Protein AF-I2GJU0-F1 (afdb_monomer)

Sequence (138 aa):
MKMLFLVLLVGSSGYQVAAQTKSTPAQTLQFCTSVGPVELTIKGDSVTGRYLLTVTPDRKRGIIKGTLHQGLLTGTWDDPDGVGRIVFGFDSDRTRFIAIYNQARNSSEWYNEWKGVLKANVFTLPEAQRRTFSCEWK

Solvent-accessible surface area (backbone atoms only — not comparable to full-atom values): 7822 Å² total; per-residue (Å²): 142,79,90,82,82,89,79,84,83,79,80,77,81,76,78,79,80,75,78,79,77,80,73,66,73,71,47,77,48,51,25,18,12,61,47,24,22,36,39,39,38,35,43,76,43,43,32,45,30,40,37,36,42,62,56,88,94,47,74,44,62,30,40,34,44,36,38,49,53,99,52,36,35,46,35,35,38,41,39,92,93,45,46,24,45,33,35,36,44,39,47,99,85,59,51,35,35,44,28,39,35,32,41,64,93,44,72,87,51,72,48,68,78,47,39,35,33,24,55,92,51,43,80,79,45,59,68,79,61,41,73,52,44,32,68,63,97,119

Organism: NCBI:txid1185876

Radius of gyration: 25.56 Å; Cα contacts (8 Å, |Δi|>4): 273; chains: 1; bounding box: 97×34×58 Å

Foldseek 3Di:
DDDDDDDDPPPPPPPPPPPPPPFFDKDWFWWWKLQAIKIWIDGPQWIKIWTWGVDPPDIKIKIWTAGDDPQKTWTKIQIPVGIWIKIWRADPVNQKIWMKIDHPVCHVDIDTRTIIGTPVCLVVDDPVVSVSTHRDPD

Nearest PDB structures (foldseek):
  2czu-assembly1_A  TM=4.602E-01  e=1.629E+00  Mus musculus
  2ejx-assembly1_A  TM=5.298E-01  e=3.049E+00  Sulfurisphaera tokodaii str. 7
  1epb-assembly1_A  TM=5.093E-01  e=4.395E+00  Rattus norvegicus
  7tcv-assembly1_XXX-2  TM=4.410E-01  e=4.879E+00  Mus musculus

pLDDT: mean 86.03, std 18.1, range [35.59, 98.62]

Mean predicted aligned error: 9.51 Å

Structure (mmCIF, N/CA/C/O backbone):
data_AF-I2GJU0-F1
#
_entry.id   AF-I2GJU0-F1
#
loop_
_atom_site.group_PDB
_atom_site.id
_atom_site.type_symbol
_atom_site.label_atom_id
_atom_site.label_alt_id
_atom_site.label_comp_id
_atom_site.label_asym_id
_atom_site.label_entity_id
_atom_site.label_seq_id
_atom_site.pdbx_PDB_ins_code
_atom_site.Cartn_x
_atom_site.Cartn_y
_atom_site.Cartn_z
_atom_site.occupancy
_atom_site.B_iso_or_equiv
_atom_site.auth_seq_id
_atom_site.auth_comp_id
_atom_site.auth_asym_id
_atom_site.auth_atom_id
_atom_site.pdbx_PDB_model_num
ATOM 1 N N . MET A 1 1 ? -78.183 17.890 -37.417 1.00 44.22 1 MET A N 1
ATOM 2 C CA . MET A 1 1 ? -77.182 16.806 -37.534 1.00 44.22 1 MET A CA 1
ATOM 3 C C . MET A 1 1 ? -75.802 17.411 -37.735 1.00 44.22 1 MET A C 1
ATOM 5 O O . MET A 1 1 ? -75.540 17.978 -38.785 1.00 44.22 1 MET A O 1
ATOM 9 N N . LYS A 1 2 ? -74.958 17.337 -36.703 1.00 35.59 2 LYS A N 1
ATOM 10 C CA . LYS A 1 2 ? -73.503 17.531 -36.749 1.00 35.59 2 LYS A CA 1
ATOM 11 C C . LYS A 1 2 ? -72.958 16.844 -35.495 1.00 35.59 2 LYS A C 1
ATOM 13 O O . LYS A 1 2 ? -73.207 17.311 -34.390 1.00 35.59 2 LYS A O 1
ATOM 18 N N . MET A 1 3 ? -72.340 15.678 -35.680 1.00 40.91 3 MET A N 1
ATOM 19 C CA . MET A 1 3 ? -71.510 15.033 -34.661 1.00 40.91 3 MET A CA 1
ATOM 20 C C . MET A 1 3 ? -70.331 15.953 -34.356 1.00 40.91 3 MET A C 1
ATOM 22 O O . MET A 1 3 ? -69.745 16.483 -35.298 1.00 40.91 3 MET A O 1
ATOM 26 N N . LEU A 1 4 ? -69.941 16.087 -33.088 1.00 38.84 4 LEU A N 1
ATOM 27 C CA . LEU A 1 4 ? -68.572 16.461 -32.753 1.00 38.84 4 LEU A CA 1
ATOM 28 C C . LEU A 1 4 ? -68.123 15.776 -31.455 1.00 38.84 4 LEU A C 1
ATOM 30 O O . LEU A 1 4 ? -68.911 15.542 -30.545 1.00 38.84 4 LEU A O 1
ATOM 34 N N . PHE A 1 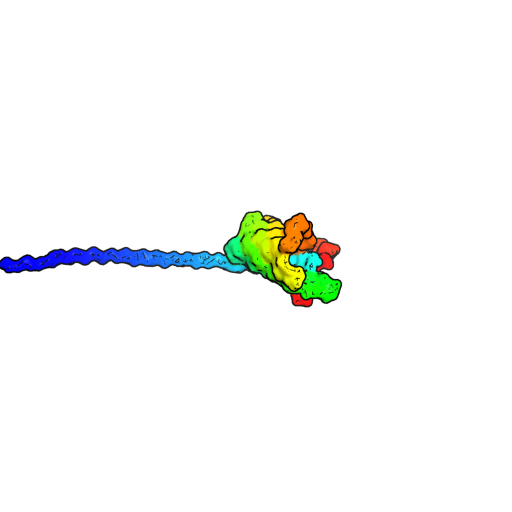5 ? -66.854 15.394 -31.481 1.00 37.94 5 PHE A N 1
ATOM 35 C CA . PHE A 1 5 ? -66.189 14.336 -30.734 1.00 37.94 5 PHE A CA 1
ATOM 36 C C . PHE A 1 5 ? -66.074 14.557 -29.219 1.00 37.94 5 PHE A C 1
ATOM 38 O O . PHE A 1 5 ? -65.726 15.638 -28.752 1.00 37.94 5 PHE A O 1
ATOM 45 N N . LEU A 1 6 ? -66.250 13.462 -28.476 1.00 40.94 6 LEU A N 1
ATOM 46 C CA . LEU A 1 6 ? -65.800 13.292 -27.098 1.00 40.94 6 LEU A CA 1
ATOM 47 C C . LEU A 1 6 ? -64.272 13.094 -27.103 1.00 40.94 6 LEU A C 1
ATOM 49 O O . LEU A 1 6 ? -63.784 12.124 -27.682 1.00 40.94 6 LEU A O 1
ATOM 53 N N . VAL A 1 7 ? -63.519 13.988 -26.460 1.00 44.47 7 VAL A N 1
ATOM 54 C CA . VAL A 1 7 ? -62.078 13.810 -26.211 1.00 44.47 7 VAL A CA 1
ATOM 55 C C . VAL A 1 7 ? -61.875 13.628 -24.709 1.00 44.47 7 VAL A C 1
ATOM 57 O O . VAL A 1 7 ? -62.015 14.566 -23.929 1.00 44.47 7 VAL A O 1
ATOM 60 N N . LEU A 1 8 ? -61.564 12.395 -24.309 1.00 40.84 8 LEU A N 1
ATOM 61 C CA . LEU A 1 8 ? -61.102 12.043 -22.968 1.00 40.84 8 LEU A CA 1
ATOM 62 C C . LEU A 1 8 ? -59.610 12.385 -22.859 1.00 40.84 8 LEU A C 1
ATOM 64 O O . LEU A 1 8 ? -58.762 11.678 -23.397 1.00 40.84 8 LEU A O 1
ATOM 68 N N . LEU A 1 9 ? -59.286 13.469 -22.154 1.00 41.41 9 LEU A N 1
ATOM 69 C CA . LEU A 1 9 ? -57.923 13.771 -21.714 1.00 41.41 9 LEU A CA 1
ATOM 70 C C . LEU A 1 9 ? -57.612 12.939 -20.465 1.00 41.41 9 LEU A C 1
ATOM 72 O O . LEU A 1 9 ? -57.896 13.345 -19.341 1.00 41.41 9 LEU A O 1
ATOM 76 N N . VAL A 1 10 ? -57.024 11.759 -20.663 1.00 49.12 10 VAL A N 1
ATOM 77 C CA . VAL A 1 10 ? -56.353 11.019 -19.588 1.00 49.12 10 VAL A CA 1
ATOM 78 C C . VAL A 1 10 ? -54.958 11.621 -19.439 1.00 49.12 10 VAL A C 1
ATOM 80 O O . VAL A 1 10 ? -54.030 11.272 -20.164 1.00 49.12 10 VAL A O 1
ATOM 83 N N . GLY A 1 11 ? -54.824 12.584 -18.529 1.00 40.03 11 GLY A N 1
ATOM 84 C CA . GLY A 1 11 ? -53.528 13.101 -18.105 1.00 40.03 11 GLY A CA 1
ATOM 85 C C . GLY A 1 11 ? -52.799 12.034 -17.296 1.00 40.03 11 GLY A C 1
ATOM 86 O O . GLY A 1 11 ? -53.040 11.878 -16.103 1.00 40.03 11 GLY A O 1
ATOM 87 N N . SER A 1 12 ? -51.929 11.269 -17.949 1.00 46.47 12 SER A N 1
ATOM 88 C CA . SER A 1 12 ? -50.994 10.364 -17.288 1.00 46.47 12 SER A CA 1
ATOM 89 C C . SER A 1 12 ? -49.980 11.186 -16.489 1.00 46.47 12 SER A C 1
ATOM 91 O O . SER A 1 12 ? -49.062 11.772 -17.066 1.00 46.47 12 SER A O 1
ATOM 93 N N . SER A 1 13 ? -50.148 11.232 -15.164 1.00 47.22 13 SER A N 1
ATOM 94 C CA . SER A 1 13 ? -49.129 11.706 -14.224 1.00 47.22 13 SER A CA 1
ATOM 95 C C . SER A 1 13 ? -47.858 10.876 -14.393 1.00 47.22 13 SER A C 1
ATOM 97 O O . SER A 1 13 ? -47.742 9.768 -13.871 1.00 47.22 13 SER A O 1
ATOM 99 N N . GLY A 1 14 ? -46.900 11.406 -15.152 1.00 46.16 14 GLY A N 1
ATOM 100 C CA . GLY A 1 14 ? -45.544 10.884 -15.207 1.00 46.16 14 GLY A CA 1
ATOM 101 C C . GLY A 1 14 ? -44.839 11.177 -13.889 1.00 46.16 14 GLY A C 1
ATOM 102 O O . GLY A 1 14 ? -44.298 12.262 -13.701 1.00 46.16 14 GLY A O 1
ATOM 103 N N . TYR A 1 15 ? -44.835 10.215 -12.969 1.00 54.50 15 TYR A N 1
ATOM 104 C CA . TYR A 1 15 ? -43.924 10.236 -11.831 1.00 54.50 15 TYR A CA 1
ATOM 105 C C . TYR A 1 15 ? -42.506 9.982 -12.351 1.00 54.50 15 TYR A C 1
ATOM 107 O O . TYR A 1 15 ? -42.106 8.843 -12.587 1.00 54.50 15 TYR A O 1
ATOM 115 N N . GLN A 1 16 ? -41.734 11.049 -12.552 1.00 52.31 16 GLN A N 1
ATOM 116 C CA . GLN A 1 16 ? -40.287 10.933 -12.689 1.00 52.31 16 GLN A CA 1
ATOM 117 C C . GLN A 1 16 ? -39.711 10.599 -11.311 1.00 52.31 16 GLN A C 1
ATOM 119 O O . GLN A 1 16 ? -39.505 11.475 -10.473 1.00 52.31 16 GLN A O 1
ATOM 124 N N . VAL A 1 17 ? -39.457 9.315 -11.058 1.00 50.62 17 VAL A N 1
ATOM 125 C CA . VAL A 1 17 ? -38.607 8.898 -9.940 1.00 50.62 17 VAL A CA 1
ATOM 126 C C . VAL A 1 17 ? -37.172 9.246 -10.327 1.00 50.62 17 VAL A C 1
ATOM 128 O O . VAL A 1 17 ? -36.489 8.480 -11.004 1.00 50.62 17 VAL A O 1
ATOM 131 N N . ALA A 1 18 ? -36.719 10.437 -9.939 1.00 55.03 18 ALA A N 1
ATOM 132 C CA . ALA A 1 18 ? -35.306 10.778 -9.982 1.00 55.03 18 ALA A CA 1
ATOM 133 C C . ALA A 1 18 ? -34.570 9.847 -9.006 1.00 55.03 18 ALA A C 1
ATOM 135 O O . ALA A 1 18 ? -34.677 9.992 -7.788 1.00 55.03 18 ALA A O 1
ATOM 136 N N . ALA A 1 19 ? -33.855 8.856 -9.541 1.00 54.25 19 ALA A N 1
ATOM 137 C CA . ALA A 1 19 ? -32.982 8.001 -8.755 1.00 54.25 19 ALA A CA 1
ATOM 138 C C . ALA A 1 19 ? -31.883 8.871 -8.128 1.00 54.25 19 ALA A C 1
ATOM 140 O O . ALA A 1 19 ? -30.943 9.293 -8.800 1.00 54.25 19 ALA A O 1
ATOM 141 N N . GLN A 1 20 ? -32.008 9.164 -6.835 1.00 50.62 20 GLN A N 1
ATOM 142 C CA . GLN A 1 20 ? -30.928 9.763 -6.064 1.00 50.62 20 GLN A CA 1
ATOM 143 C C . GLN A 1 20 ? -29.802 8.731 -5.966 1.00 50.62 20 GLN A C 1
ATOM 145 O O . GLN A 1 20 ? -29.842 7.821 -5.137 1.00 50.62 20 GLN A O 1
ATOM 150 N N . THR A 1 21 ? -28.789 8.841 -6.826 1.00 55.19 21 THR A N 1
ATOM 151 C CA . THR A 1 21 ? -27.543 8.086 -6.672 1.00 55.19 21 THR A CA 1
ATOM 152 C C . THR A 1 21 ? -26.867 8.543 -5.386 1.00 55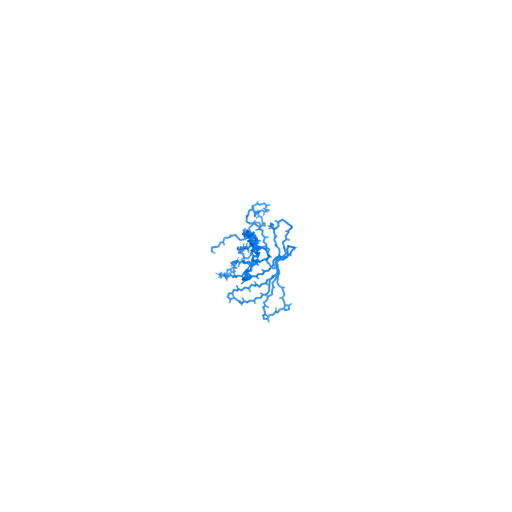.19 21 THR A C 1
ATOM 154 O O . THR A 1 21 ? -26.156 9.547 -5.363 1.00 55.19 21 THR A O 1
ATOM 157 N N . LYS A 1 22 ? -27.120 7.811 -4.297 1.00 66.25 22 LYS A N 1
ATOM 158 C CA . LYS A 1 22 ? -26.400 7.916 -3.029 1.00 66.25 22 LYS A CA 1
ATOM 159 C C . LYS A 1 22 ? -24.925 7.641 -3.319 1.00 66.25 22 LYS A C 1
ATOM 161 O O . LYS A 1 22 ? -24.527 6.492 -3.492 1.00 66.25 22 LYS A O 1
ATOM 166 N N . SER A 1 23 ? -24.130 8.697 -3.455 1.00 71.44 23 SER A N 1
ATOM 167 C CA . SER A 1 23 ? -22.706 8.572 -3.738 1.00 71.44 23 SER A CA 1
ATOM 168 C C . SER A 1 23 ? -22.011 7.916 -2.546 1.00 71.44 23 SER A C 1
ATOM 170 O O . SER A 1 23 ? -22.186 8.324 -1.397 1.00 71.44 23 SER A O 1
ATOM 172 N N . THR A 1 24 ? -21.235 6.863 -2.800 1.00 81.38 24 THR A N 1
ATOM 173 C CA . THR A 1 24 ? -20.414 6.250 -1.756 1.00 81.38 24 THR A CA 1
ATOM 174 C C . THR A 1 24 ? -19.297 7.228 -1.381 1.00 81.38 24 THR A C 1
ATOM 176 O O . THR A 1 24 ? -18.530 7.622 -2.269 1.00 81.38 24 THR A O 1
ATOM 179 N N . PRO A 1 25 ? -19.195 7.649 -0.108 1.00 89.25 25 PRO A N 1
ATOM 180 C CA . PRO A 1 25 ? -18.122 8.529 0.329 1.00 89.25 25 PRO A CA 1
ATOM 181 C C . PRO A 1 25 ? -16.770 7.823 0.185 1.00 89.25 25 PRO A C 1
ATOM 183 O O . PRO A 1 25 ? -16.664 6.612 0.379 1.00 89.25 25 PRO A O 1
ATOM 186 N N . ALA A 1 26 ? -15.742 8.588 -0.173 1.00 94.19 26 ALA A N 1
ATOM 187 C CA . ALA A 1 26 ? -14.383 8.075 -0.259 1.00 94.19 26 ALA A CA 1
ATOM 188 C C . ALA A 1 26 ? -13.732 8.021 1.133 1.00 94.19 26 ALA A C 1
ATOM 190 O O . ALA A 1 26 ? -13.894 8.942 1.932 1.00 94.19 26 ALA A O 1
ATOM 191 N N . GLN A 1 27 ? -12.969 6.963 1.402 1.00 95.31 27 GLN A N 1
ATOM 192 C CA . GLN A 1 27 ? -12.172 6.784 2.616 1.00 95.31 27 GLN A CA 1
ATOM 193 C C . GLN A 1 27 ? -10.688 6.756 2.249 1.00 95.31 27 GLN A C 1
ATOM 195 O O . GLN A 1 27 ? -10.281 5.940 1.427 1.00 95.31 27 GLN A O 1
ATOM 200 N N . THR A 1 28 ? -9.874 7.595 2.890 1.00 97.44 28 THR A N 1
ATOM 201 C CA . THR A 1 28 ? -8.414 7.571 2.725 1.00 97.44 28 THR A CA 1
ATOM 202 C C . THR A 1 28 ? -7.751 6.923 3.937 1.00 97.44 28 THR A C 1
ATOM 204 O O . THR A 1 28 ? -7.997 7.320 5.075 1.00 97.44 28 THR A O 1
ATOM 207 N N . LEU A 1 29 ? -6.898 5.933 3.686 1.00 97.38 29 LEU A N 1
ATOM 208 C CA . LEU A 1 29 ? -6.089 5.227 4.672 1.00 97.38 29 LEU A CA 1
ATOM 209 C C . LEU A 1 29 ? -4.612 5.531 4.417 1.00 97.38 29 LEU A C 1
ATOM 211 O O . LEU A 1 29 ? -4.121 5.350 3.305 1.00 97.38 29 LEU A O 1
ATOM 215 N N . GLN A 1 30 ? -3.903 5.972 5.452 1.00 97.94 30 GLN A N 1
ATOM 216 C CA . GLN A 1 30 ? -2.466 6.237 5.396 1.00 97.94 30 GLN A CA 1
ATOM 217 C C . GLN A 1 30 ? -1.731 5.189 6.216 1.00 97.94 30 GLN A C 1
ATOM 219 O O . GLN A 1 30 ? -2.002 5.043 7.405 1.00 97.94 30 GLN A O 1
ATOM 224 N N . PHE A 1 31 ? -0.785 4.496 5.601 1.00 97.50 31 PHE A N 1
ATOM 225 C CA . PHE A 1 31 ? 0.013 3.450 6.219 1.00 97.50 31 PHE A CA 1
ATOM 226 C C . PHE A 1 31 ? 1.481 3.857 6.267 1.00 97.50 31 PHE A C 1
ATOM 228 O O . PHE A 1 31 ? 2.038 4.383 5.300 1.00 97.50 31 PHE A O 1
ATOM 235 N N . CYS A 1 32 ? 2.112 3.563 7.395 1.00 95.94 32 CYS A N 1
ATOM 236 C CA . CYS A 1 32 ? 3.558 3.473 7.478 1.00 95.94 32 CYS A CA 1
ATOM 237 C C . CYS A 1 32 ? 3.965 2.072 7.023 1.00 95.94 32 CYS A C 1
ATOM 239 O O . CYS A 1 32 ? 3.317 1.103 7.427 1.00 95.94 32 CYS A O 1
ATOM 241 N N . THR A 1 33 ? 5.027 1.940 6.229 1.00 94.31 33 THR A N 1
ATOM 242 C CA . THR A 1 33 ? 5.531 0.623 5.790 1.00 94.31 33 THR A CA 1
ATOM 243 C C . THR A 1 33 ? 7.041 0.514 5.963 1.00 94.31 33 THR A C 1
ATOM 245 O O . THR A 1 33 ? 7.717 1.519 6.182 1.00 94.31 33 THR A O 1
ATOM 248 N N . SER A 1 34 ? 7.573 -0.701 5.853 1.00 87.75 34 SER A N 1
ATOM 249 C CA . SER A 1 34 ? 9.018 -0.971 5.839 1.00 87.75 34 SER A CA 1
ATOM 250 C C . SER A 1 34 ? 9.766 -0.314 4.678 1.00 87.75 34 SER A C 1
ATOM 252 O O . SER A 1 34 ? 10.961 -0.063 4.790 1.00 87.75 34 SER A O 1
ATOM 254 N N . VAL A 1 35 ? 9.073 -0.021 3.577 1.00 87.25 35 VAL A N 1
ATOM 255 C CA . VAL A 1 35 ? 9.674 0.507 2.343 1.00 87.25 35 VAL A CA 1
ATOM 256 C C . VAL A 1 35 ? 9.370 1.992 2.113 1.00 87.25 35 VAL A C 1
ATOM 258 O O . VAL A 1 35 ? 9.984 2.615 1.254 1.00 87.25 35 VAL A O 1
ATOM 261 N N . GLY A 1 36 ? 8.458 2.574 2.898 1.00 92.06 36 GLY A N 1
ATOM 262 C CA . GLY A 1 36 ? 8.043 3.980 2.834 1.00 92.06 36 GLY A CA 1
ATOM 263 C C . GLY A 1 36 ? 6.525 4.177 2.953 1.00 92.06 36 GLY A C 1
ATOM 264 O O . GLY A 1 36 ? 5.783 3.210 3.121 1.00 92.06 36 GLY A O 1
ATOM 265 N N . PRO A 1 37 ? 6.007 5.412 2.945 1.00 95.44 37 PRO A N 1
ATOM 266 C CA . PRO A 1 37 ? 4.581 5.640 3.155 1.00 95.44 37 PRO A CA 1
ATOM 267 C C . PRO A 1 37 ? 3.731 5.100 1.998 1.00 95.44 37 PRO A C 1
ATOM 269 O O . PRO A 1 37 ? 4.098 5.214 0.827 1.00 95.44 37 PRO A O 1
ATOM 272 N N . VAL A 1 38 ? 2.550 4.583 2.340 1.00 97.38 38 VAL A N 1
ATOM 273 C CA . VAL A 1 38 ? 1.503 4.180 1.391 1.00 97.38 38 VAL A CA 1
ATOM 274 C C . VAL A 1 38 ? 0.210 4.896 1.765 1.00 97.38 38 VAL A C 1
ATOM 276 O O . VAL A 1 38 ? -0.186 4.911 2.927 1.00 97.38 38 VAL A O 1
ATOM 279 N N . GLU A 1 39 ? -0.473 5.483 0.790 1.00 98.06 39 GLU A N 1
ATOM 280 C CA . GLU A 1 39 ? -1.808 6.059 0.961 1.00 98.06 39 GLU A CA 1
ATOM 281 C C . GLU A 1 39 ? -2.772 5.413 -0.030 1.00 98.06 39 GLU A C 1
ATOM 283 O O . GLU A 1 39 ? -2.469 5.341 -1.220 1.00 98.06 39 GLU A O 1
ATOM 288 N N . LEU A 1 40 ? -3.925 4.953 0.457 1.00 98.31 40 LEU A N 1
ATOM 289 C CA . LEU A 1 40 ? -4.978 4.327 -0.339 1.00 98.31 40 LEU A CA 1
ATOM 290 C C . LEU A 1 40 ? -6.287 5.092 -0.150 1.00 98.31 40 LEU A C 1
ATOM 292 O O . LEU A 1 40 ? -6.744 5.274 0.975 1.00 98.31 40 LEU A O 1
ATOM 296 N N . THR A 1 41 ? -6.919 5.486 -1.246 1.00 98.25 41 THR A N 1
ATOM 297 C CA . THR A 1 41 ? -8.264 6.059 -1.284 1.00 98.25 41 THR A CA 1
ATOM 298 C C . THR A 1 41 ? -9.227 5.032 -1.861 1.00 98.25 41 THR A C 1
ATOM 300 O O . THR A 1 41 ? -9.072 4.581 -2.995 1.00 98.25 41 THR A O 1
ATOM 303 N N . ILE A 1 42 ? -10.228 4.671 -1.066 1.00 97.00 42 ILE A N 1
ATOM 304 C CA . ILE A 1 42 ? -11.247 3.669 -1.369 1.00 97.00 42 ILE A CA 1
ATOM 305 C C . ILE A 1 42 ? -12.561 4.397 -1.645 1.00 97.00 42 ILE A C 1
ATOM 307 O O . ILE A 1 42 ? -13.009 5.191 -0.818 1.00 97.00 42 ILE A O 1
ATOM 311 N N . LYS A 1 43 ? -13.199 4.117 -2.781 1.00 96.81 43 LYS A N 1
ATOM 312 C CA . LYS A 1 43 ? -14.522 4.642 -3.138 1.00 96.81 43 LYS A CA 1
ATOM 313 C C . LYS A 1 43 ? -15.368 3.512 -3.717 1.00 96.81 43 LYS A C 1
ATOM 315 O O . LYS A 1 43 ? -15.203 3.148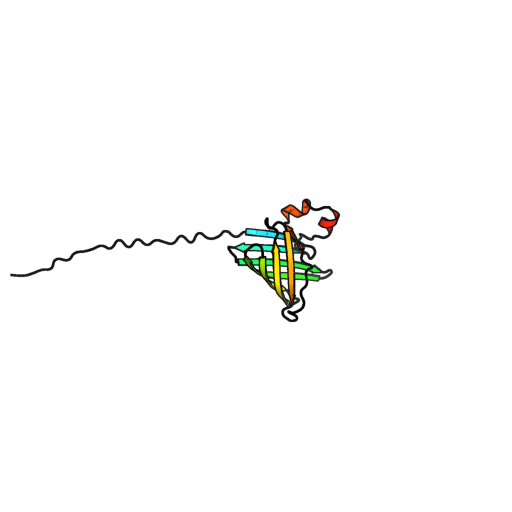 -4.877 1.00 96.81 43 LYS A O 1
ATOM 320 N N . GLY A 1 44 ? -16.281 2.974 -2.909 1.00 94.62 44 GLY A N 1
ATOM 321 C CA . GLY A 1 44 ? -16.941 1.710 -3.240 1.00 94.62 44 GLY A CA 1
AT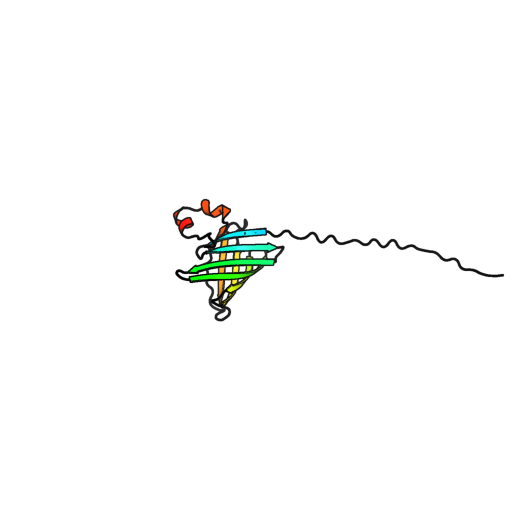OM 322 C C . GLY A 1 44 ? -15.936 0.560 -3.165 1.00 94.62 44 GLY A C 1
ATOM 323 O O . GLY A 1 44 ? -15.258 0.409 -2.150 1.00 94.62 44 GLY A O 1
ATOM 324 N N . ASP A 1 45 ? -15.833 -0.221 -4.235 1.00 96.56 45 ASP A N 1
ATOM 325 C CA . ASP A 1 45 ? -14.810 -1.253 -4.431 1.00 96.56 45 ASP A CA 1
ATOM 326 C C . ASP A 1 45 ? -13.523 -0.706 -5.067 1.00 96.56 45 ASP A C 1
ATOM 328 O O . ASP A 1 45 ? -12.457 -1.279 -4.868 1.00 96.56 45 ASP A O 1
ATOM 332 N N . SER A 1 46 ? -13.587 0.415 -5.786 1.00 97.75 46 SER A N 1
ATOM 333 C CA . SER A 1 46 ? -12.426 1.024 -6.432 1.00 97.75 46 SER A CA 1
ATOM 334 C C . SER A 1 46 ? -11.414 1.536 -5.409 1.00 97.75 46 SER A C 1
ATOM 336 O O . SER A 1 46 ? -11.756 2.283 -4.486 1.00 97.75 46 SER A O 1
ATOM 338 N N . VAL A 1 47 ? -10.140 1.223 -5.643 1.00 98.38 47 VAL A N 1
ATOM 339 C CA . VAL A 1 47 ? -9.008 1.747 -4.878 1.00 98.38 47 VAL A CA 1
ATOM 340 C C . VAL A 1 47 ? -8.016 2.437 -5.801 1.00 98.38 47 VAL A C 1
ATOM 342 O O . VAL A 1 47 ? -7.549 1.866 -6.786 1.00 98.38 47 VAL A O 1
ATOM 345 N N . THR A 1 48 ? -7.650 3.659 -5.437 1.00 98.50 48 THR A N 1
ATOM 346 C CA . THR A 1 48 ? -6.484 4.360 -5.977 1.00 98.50 48 THR A CA 1
ATOM 347 C C . THR A 1 48 ? -5.513 4.614 -4.845 1.00 98.50 48 THR A C 1
ATOM 349 O O . THR A 1 48 ? -5.930 5.025 -3.767 1.00 98.50 48 THR A O 1
ATOM 352 N N . GLY A 1 49 ? -4.229 4.415 -5.076 1.00 98.00 49 GLY A N 1
ATOM 353 C CA . GLY A 1 49 ? -3.211 4.626 -4.070 1.00 98.00 49 GLY A CA 1
ATOM 354 C C . GLY A 1 49 ? -1.961 5.259 -4.633 1.00 98.00 49 GLY A C 1
ATOM 355 O O . GLY A 1 49 ? -1.750 5.312 -5.842 1.00 98.00 49 GLY A O 1
ATOM 356 N N . ARG A 1 50 ? -1.121 5.723 -3.723 1.00 97.75 50 ARG A N 1
ATOM 357 C CA . ARG A 1 50 ? 0.221 6.217 -4.002 1.00 97.75 50 ARG A CA 1
ATOM 358 C C . ARG A 1 50 ? 1.173 5.689 -2.946 1.00 97.75 50 ARG A C 1
ATOM 360 O O . ARG A 1 50 ? 0.782 5.504 -1.792 1.00 97.7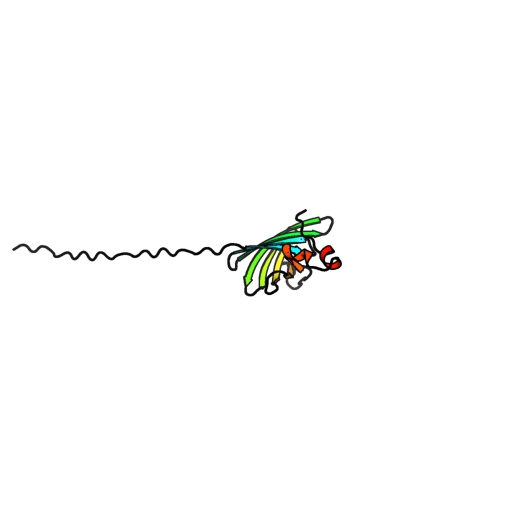5 50 ARG A O 1
ATOM 367 N N . TYR A 1 51 ? 2.422 5.500 -3.325 1.00 96.56 51 TYR A N 1
ATOM 368 C CA . TYR A 1 51 ? 3.481 5.096 -2.413 1.00 96.56 51 TYR A CA 1
ATOM 369 C C . TYR A 1 51 ? 4.786 5.817 -2.726 1.00 96.56 51 TYR A C 1
ATOM 371 O O . TYR A 1 51 ? 4.958 6.395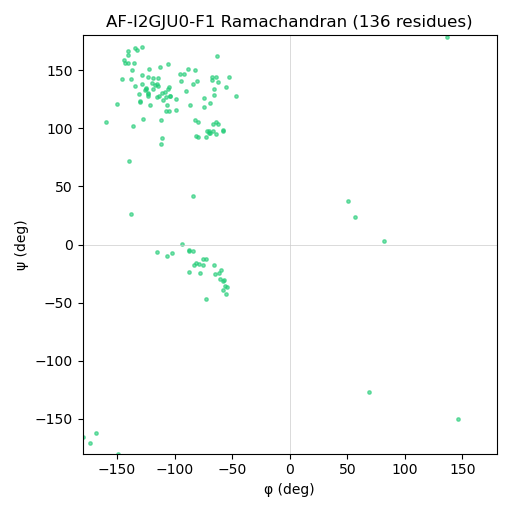 -3.803 1.00 96.56 51 TYR A O 1
ATOM 379 N N . LEU A 1 52 ? 5.701 5.791 -1.765 1.00 95.06 52 LEU A N 1
ATOM 380 C CA . LEU A 1 52 ? 7.073 6.247 -1.931 1.00 95.06 52 LEU A CA 1
ATOM 381 C C . LEU A 1 52 ? 8.006 5.133 -1.464 1.00 95.06 52 LEU A C 1
ATOM 383 O O . LEU A 1 52 ? 8.111 4.906 -0.266 1.00 95.06 52 LEU A O 1
ATOM 387 N N . LEU A 1 53 ? 8.691 4.461 -2.386 1.00 91.50 53 LEU A N 1
ATOM 388 C CA . LEU A 1 53 ? 9.789 3.564 -2.043 1.00 91.50 53 LEU A CA 1
ATOM 389 C C . LEU A 1 53 ? 11.007 4.397 -1.662 1.00 91.50 53 LEU A C 1
ATOM 391 O O . LEU A 1 53 ? 11.429 5.268 -2.423 1.00 91.50 53 LEU A O 1
ATOM 395 N N . THR A 1 54 ? 11.560 4.129 -0.486 1.00 82.94 54 THR A N 1
ATOM 396 C CA . THR A 1 54 ? 12.775 4.757 0.034 1.00 82.94 54 THR A CA 1
ATOM 397 C C . THR A 1 54 ? 13.871 3.703 0.073 1.00 82.94 54 THR A C 1
ATOM 399 O O . THR A 1 54 ? 14.062 3.029 1.082 1.00 82.94 54 THR A O 1
ATOM 402 N N . VAL A 1 55 ? 14.570 3.543 -1.048 1.00 73.62 55 VAL A N 1
ATOM 403 C CA . VAL A 1 55 ? 15.712 2.633 -1.173 1.00 73.62 55 VAL A CA 1
ATOM 404 C C . VAL A 1 55 ? 16.951 3.499 -1.320 1.00 73.62 55 VAL A C 1
ATOM 406 O O . VAL A 1 55 ? 17.280 3.910 -2.422 1.00 73.62 55 VAL A O 1
ATOM 409 N N . THR A 1 56 ? 17.604 3.830 -0.204 1.00 66.44 56 THR A N 1
ATOM 410 C CA . THR A 1 56 ? 18.751 4.754 -0.172 1.00 66.44 56 THR A CA 1
ATOM 411 C C . THR A 1 56 ? 19.781 4.424 -1.264 1.00 66.44 56 THR A C 1
ATOM 413 O O . THR A 1 56 ? 20.239 3.281 -1.310 1.00 66.44 56 THR A O 1
ATOM 416 N N . PRO A 1 57 ? 20.194 5.398 -2.103 1.00 76.50 57 PRO A N 1
ATOM 417 C CA . PRO A 1 57 ? 19.888 6.838 -2.056 1.00 76.50 57 PRO A CA 1
ATOM 418 C C . PRO A 1 57 ? 18.601 7.259 -2.792 1.00 76.50 57 PRO A C 1
ATOM 420 O O . PRO A 1 57 ? 18.211 8.425 -2.723 1.00 76.50 57 PRO A O 1
ATOM 423 N N . ASP A 1 58 ? 17.946 6.336 -3.484 1.00 81.69 58 ASP A N 1
ATOM 424 C CA . ASP A 1 58 ? 16.858 6.623 -4.403 1.00 81.69 58 ASP A CA 1
ATOM 425 C C . ASP A 1 58 ? 15.488 6.651 -3.729 1.00 81.69 58 ASP A C 1
ATOM 427 O O . ASP A 1 58 ? 15.182 5.976 -2.739 1.00 81.69 58 ASP A O 1
ATOM 431 N N . ARG A 1 59 ? 14.615 7.456 -4.328 1.00 88.00 59 ARG A N 1
ATOM 432 C CA . ARG A 1 59 ? 13.220 7.586 -3.934 1.00 88.00 59 ARG A CA 1
ATOM 433 C C . ARG A 1 59 ? 12.338 7.447 -5.151 1.00 88.00 59 ARG A C 1
ATOM 435 O O . ARG A 1 59 ? 12.471 8.217 -6.100 1.00 88.00 59 ARG A O 1
ATOM 442 N N . LYS A 1 60 ? 11.412 6.496 -5.105 1.00 92.75 60 LYS A N 1
ATOM 443 C CA . LYS A 1 60 ? 10.553 6.167 -6.246 1.00 92.75 60 LYS A CA 1
ATOM 444 C C . LYS A 1 60 ? 9.107 6.340 -5.841 1.00 92.75 60 LYS A C 1
ATOM 446 O O . LYS A 1 60 ? 8.643 5.742 -4.874 1.00 92.75 60 LYS A O 1
ATOM 451 N N . ARG A 1 61 ? 8.408 7.230 -6.541 1.00 95.69 61 ARG A N 1
ATOM 452 C CA . ARG A 1 61 ? 6.971 7.425 -6.348 1.00 95.69 61 ARG A CA 1
ATOM 453 C C . ARG A 1 61 ? 6.247 6.487 -7.285 1.00 95.69 61 ARG A C 1
ATOM 455 O O . ARG A 1 61 ? 6.552 6.487 -8.473 1.00 95.69 61 ARG A O 1
ATOM 462 N N . GLY A 1 62 ? 5.274 5.774 -6.751 1.00 96.69 62 GLY A N 1
ATOM 463 C CA . GLY A 1 62 ? 4.426 4.921 -7.555 1.00 96.69 62 GLY A CA 1
ATOM 464 C C . GLY A 1 62 ? 2.958 5.073 -7.225 1.00 96.69 62 GLY A C 1
ATOM 465 O O . GLY A 1 62 ? 2.567 5.711 -6.239 1.00 96.69 62 GLY A O 1
ATOM 466 N N . ILE A 1 63 ? 2.147 4.489 -8.094 1.00 98.25 63 ILE A N 1
ATOM 467 C CA . ILE A 1 63 ? 0.692 4.516 -8.047 1.00 98.25 63 ILE A CA 1
ATOM 468 C C . ILE A 1 63 ? 0.180 3.088 -7.915 1.00 98.25 63 ILE A C 1
ATOM 470 O O . ILE A 1 63 ? 0.715 2.162 -8.513 1.00 98.25 63 ILE A O 1
ATOM 474 N N . ILE A 1 64 ? -0.893 2.923 -7.146 1.00 98.44 64 ILE A N 1
ATOM 475 C CA . ILE A 1 64 ? -1.652 1.678 -7.041 1.00 98.44 64 ILE A CA 1
ATOM 476 C C . ILE A 1 64 ? -3.044 1.921 -7.615 1.00 98.44 64 ILE A C 1
ATOM 478 O O . ILE A 1 64 ? -3.674 2.941 -7.331 1.00 98.44 64 ILE A O 1
ATOM 482 N N . LYS A 1 65 ? -3.550 0.981 -8.405 1.00 98.62 65 LYS A N 1
ATOM 483 C CA . LYS A 1 65 ? -4.948 0.962 -8.855 1.00 98.62 65 LYS A CA 1
ATOM 484 C C . LYS A 1 65 ? -5.491 -0.444 -8.701 1.00 98.62 65 LYS A C 1
ATOM 486 O O . LYS A 1 65 ? -4.804 -1.397 -9.051 1.00 98.62 65 LYS A O 1
ATOM 491 N N . GLY A 1 66 ? -6.706 -0.590 -8.198 1.00 98.44 66 GLY A N 1
ATOM 492 C CA . GLY A 1 66 ? -7.289 -1.912 -8.024 1.00 98.44 66 GLY A CA 1
ATOM 493 C C . GLY A 1 66 ? -8.691 -1.884 -7.452 1.00 98.44 66 GLY A C 1
ATOM 494 O O . GLY A 1 66 ? -9.345 -0.843 -7.403 1.00 98.44 66 GLY A O 1
ATOM 495 N N . THR A 1 67 ? -9.123 -3.051 -7.000 1.00 98.38 67 THR A N 1
ATOM 496 C CA . THR A 1 67 ? -10.437 -3.276 -6.402 1.00 98.38 67 THR A CA 1
ATOM 497 C C . THR A 1 67 ? -10.290 -3.976 -5.060 1.00 98.38 67 THR A C 1
ATOM 499 O O . THR A 1 67 ? -9.494 -4.910 -4.942 1.00 98.38 67 THR A O 1
ATOM 502 N N . LEU A 1 68 ? -11.056 -3.547 -4.059 1.00 97.75 68 LEU A N 1
ATOM 503 C CA . LEU A 1 68 ? -11.090 -4.119 -2.717 1.00 97.75 68 LEU A CA 1
ATOM 504 C C . LEU A 1 68 ? -12.358 -4.954 -2.523 1.00 97.75 68 LEU A C 1
ATOM 506 O O . LEU A 1 68 ? -13.462 -4.416 -2.449 1.00 97.75 68 LEU A O 1
ATOM 510 N N . HIS A 1 69 ? -12.183 -6.260 -2.336 1.00 96.56 69 HIS A N 1
ATOM 511 C CA . HIS A 1 69 ? -13.266 -7.188 -2.021 1.00 96.56 69 HIS A CA 1
ATOM 512 C C . HIS A 1 69 ? -12.869 -8.062 -0.833 1.00 96.56 69 HIS A C 1
ATOM 514 O O . HIS A 1 69 ? -11.788 -8.636 -0.819 1.00 96.56 69 HIS A O 1
ATOM 520 N N . GLN A 1 70 ? -13.735 -8.147 0.183 1.00 94.19 70 GLN A N 1
ATOM 521 C CA . GLN A 1 70 ? -13.540 -9.014 1.360 1.00 94.19 70 GLN A CA 1
ATOM 522 C C . GLN A 1 70 ? -12.159 -8.876 2.042 1.00 94.19 70 GLN A C 1
ATOM 524 O O . GLN A 1 70 ? -11.585 -9.853 2.506 1.00 94.19 70 GLN A O 1
ATOM 529 N N . GLY A 1 71 ? -11.612 -7.656 2.106 1.00 95.19 71 GLY A N 1
ATOM 530 C CA . GLY A 1 71 ? -10.302 -7.407 2.726 1.00 95.19 71 GLY A CA 1
ATOM 531 C C . GLY A 1 71 ? -9.099 -7.705 1.825 1.00 95.19 71 GLY A C 1
ATOM 532 O O . GLY A 1 71 ? -7.967 -7.517 2.257 1.00 95.19 71 GLY A O 1
ATOM 533 N N . LEU A 1 72 ? -9.329 -8.098 0.570 1.00 98.00 72 LEU A N 1
ATOM 534 C CA . LEU A 1 72 ? -8.298 -8.276 -0.445 1.00 98.00 72 LEU A CA 1
ATOM 535 C C . LEU A 1 72 ? -8.376 -7.153 -1.478 1.00 98.00 72 LEU A C 1
ATOM 537 O O . LEU A 1 72 ? -9.355 -7.046 -2.220 1.00 98.00 72 LEU A O 1
ATOM 541 N N . LEU A 1 73 ? -7.342 -6.315 -1.542 1.00 98.19 73 LEU A N 1
ATOM 542 C CA . LEU A 1 73 ? -7.134 -5.424 -2.682 1.00 98.19 73 LEU A CA 1
ATOM 543 C C . LEU A 1 73 ? -6.354 -6.198 -3.730 1.00 98.19 73 LEU A C 1
ATOM 545 O O . LEU A 1 73 ? -5.230 -6.601 -3.461 1.00 98.19 73 LEU A O 1
ATOM 549 N N . THR A 1 74 ? -6.919 -6.366 -4.920 1.00 98.44 74 THR A N 1
ATOM 550 C CA . THR A 1 74 ? -6.191 -6.873 -6.092 1.00 98.44 74 THR A CA 1
ATOM 551 C C . THR A 1 74 ? -6.035 -5.745 -7.096 1.00 98.44 74 THR A C 1
ATOM 553 O O . THR A 1 74 ? -7.005 -5.050 -7.402 1.00 98.44 74 THR A O 1
ATOM 556 N N . GLY A 1 75 ? -4.822 -5.533 -7.597 1.00 98.06 75 GLY A N 1
ATOM 557 C CA . GLY A 1 75 ? -4.550 -4.396 -8.461 1.00 98.06 75 GLY A CA 1
ATOM 558 C C . GLY A 1 75 ? -3.211 -4.451 -9.175 1.00 98.06 75 GLY A C 1
ATOM 559 O O . GLY A 1 75 ? -2.571 -5.500 -9.293 1.00 98.06 75 GLY A O 1
ATOM 560 N N . THR A 1 76 ? -2.800 -3.283 -9.645 1.00 98.25 76 THR A N 1
ATOM 561 C CA . THR A 1 76 ? -1.518 -3.032 -10.291 1.00 98.25 76 THR A CA 1
ATOM 562 C C . THR A 1 76 ? -0.752 -1.948 -9.555 1.00 98.25 76 THR A C 1
ATOM 564 O O . THR A 1 76 ? -1.357 -1.035 -8.984 1.00 98.25 76 THR A O 1
ATOM 567 N N . TRP A 1 77 ? 0.569 -2.033 -9.622 1.00 97.62 77 TRP A N 1
ATOM 568 C CA . TRP A 1 77 ? 1.481 -0.957 -9.256 1.00 97.62 77 TRP A CA 1
ATOM 569 C C . TRP A 1 77 ? 2.211 -0.448 -10.504 1.00 97.62 77 TRP A C 1
ATOM 571 O O . TRP A 1 77 ? 2.347 -1.185 -11.486 1.00 97.62 77 TRP A O 1
ATOM 581 N N . ASP A 1 78 ? 2.621 0.815 -10.463 1.00 97.44 78 ASP A N 1
ATOM 582 C CA . ASP A 1 78 ? 3.325 1.517 -11.538 1.00 97.44 78 ASP A CA 1
ATOM 583 C C . ASP A 1 78 ? 4.254 2.576 -10.929 1.00 97.44 78 ASP A C 1
ATOM 585 O O . ASP A 1 78 ? 3.788 3.454 -10.191 1.00 97.44 78 ASP A O 1
ATOM 589 N N . ASP A 1 79 ? 5.552 2.464 -11.200 1.00 95.62 79 ASP A N 1
ATOM 590 C CA . ASP A 1 79 ? 6.601 3.403 -10.804 1.00 95.62 79 ASP A CA 1
ATOM 591 C C . ASP A 1 79 ? 7.751 3.425 -11.846 1.00 95.62 79 ASP A C 1
ATOM 593 O O . ASP A 1 79 ? 7.685 2.732 -12.863 1.00 95.62 79 ASP A O 1
ATOM 597 N N . PRO A 1 80 ? 8.817 4.230 -11.655 1.00 94.44 80 PRO A N 1
ATOM 598 C CA . PRO A 1 80 ? 9.919 4.310 -12.617 1.00 94.44 80 PRO A CA 1
ATOM 599 C C . PRO A 1 80 ? 10.673 3.001 -12.909 1.00 94.44 80 PRO A C 1
ATOM 601 O O . PRO A 1 80 ? 11.311 2.920 -13.959 1.00 94.44 80 PRO A O 1
ATOM 604 N N . ASP A 1 81 ? 10.627 1.996 -12.027 1.00 90.19 81 ASP A N 1
ATOM 605 C CA . ASP A 1 81 ? 11.261 0.689 -12.262 1.00 90.19 81 ASP A CA 1
ATOM 606 C C . ASP A 1 81 ? 10.376 -0.240 -13.100 1.00 90.19 81 ASP A C 1
ATOM 608 O O . ASP A 1 81 ? 10.859 -1.215 -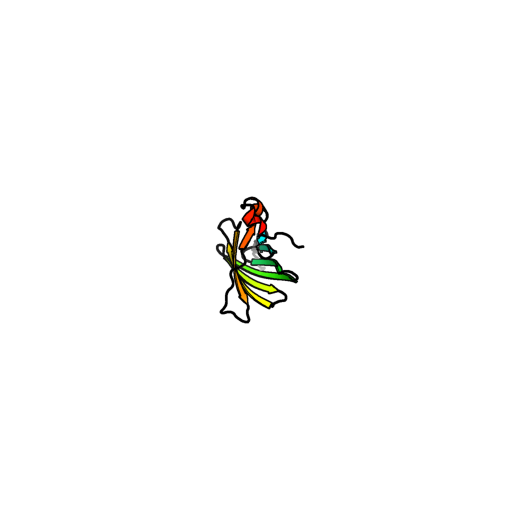13.684 1.00 90.19 81 ASP A O 1
ATOM 612 N N . GLY A 1 82 ? 9.081 0.066 -13.195 1.00 93.75 82 GLY A N 1
ATOM 613 C CA . GLY A 1 82 ? 8.164 -0.603 -14.094 1.00 93.75 82 GLY A CA 1
ATOM 614 C C . GLY A 1 82 ? 6.758 -0.728 -13.535 1.00 93.75 82 GLY A C 1
ATOM 615 O O . GLY A 1 82 ? 6.265 0.096 -12.774 1.00 93.75 82 GLY A O 1
ATOM 616 N N . VAL A 1 83 ? 6.094 -1.792 -13.972 1.00 96.75 83 VAL A N 1
ATOM 617 C CA . VAL A 1 83 ? 4.702 -2.070 -13.634 1.00 96.75 83 VAL A CA 1
ATOM 618 C C . VAL A 1 83 ? 4.542 -3.532 -13.265 1.00 96.75 83 VAL A C 1
ATOM 620 O O . VAL A 1 83 ? 5.291 -4.399 -13.731 1.00 96.75 83 VAL A O 1
ATOM 623 N N . GLY A 1 84 ? 3.508 -3.835 -12.494 1.00 97.06 84 GLY A N 1
ATOM 624 C CA . GLY A 1 84 ? 3.194 -5.210 -12.149 1.00 97.06 84 GLY A CA 1
ATOM 625 C C . GLY A 1 84 ? 1.892 -5.357 -11.390 1.00 97.06 84 GLY A C 1
ATOM 626 O O . GLY A 1 84 ? 1.092 -4.426 -11.295 1.00 97.06 84 GLY A O 1
ATOM 627 N N . ARG A 1 85 ? 1.652 -6.562 -10.877 1.00 97.88 85 ARG A N 1
ATOM 628 C CA . ARG A 1 85 ? 0.464 -6.875 -10.078 1.00 97.88 85 ARG A CA 1
ATOM 629 C C . ARG A 1 85 ? 0.802 -6.740 -8.606 1.00 97.88 85 ARG A C 1
ATOM 631 O O . ARG A 1 85 ? 1.920 -7.035 -8.195 1.00 97.88 85 ARG A O 1
ATOM 638 N N . ILE A 1 86 ? -0.180 -6.322 -7.819 1.00 97.62 86 ILE A N 1
ATOM 639 C CA . ILE A 1 86 ? -0.078 -6.253 -6.363 1.00 97.62 86 ILE A CA 1
ATOM 640 C C . ILE A 1 86 ? -1.368 -6.748 -5.723 1.00 97.62 86 ILE A C 1
ATOM 642 O O . ILE A 1 86 ? -2.467 -6.509 -6.233 1.00 97.62 86 ILE A O 1
ATOM 646 N N . VAL A 1 87 ? -1.228 -7.449 -4.604 1.00 98.06 87 VAL A N 1
ATOM 647 C CA . VAL A 1 87 ? -2.340 -7.919 -3.783 1.00 98.06 87 VAL A CA 1
ATOM 648 C C . VAL A 1 87 ? -2.072 -7.519 -2.340 1.00 98.06 87 VAL A C 1
ATOM 650 O O . VAL A 1 87 ? -1.043 -7.908 -1.801 1.00 98.06 87 VAL A O 1
ATOM 653 N N . PHE A 1 88 ? -2.982 -6.770 -1.713 1.00 98.19 88 PHE A N 1
ATOM 654 C CA . PHE A 1 88 ? -2.933 -6.469 -0.279 1.00 98.19 88 PHE A CA 1
ATOM 655 C C . PHE A 1 88 ? -3.966 -7.330 0.439 1.00 98.19 88 PHE A C 1
ATOM 657 O O . PHE A 1 88 ? -5.145 -7.290 0.085 1.00 98.19 88 PHE A O 1
ATOM 664 N N . GLY A 1 89 ? -3.538 -8.048 1.473 1.00 98.12 89 GLY A N 1
ATOM 665 C CA . GLY A 1 89 ? -4.417 -8.635 2.477 1.00 98.12 89 GLY A CA 1
ATOM 666 C C . GLY A 1 89 ? -4.461 -7.749 3.711 1.00 98.12 89 GLY A C 1
ATOM 667 O O . GLY A 1 89 ? -3.433 -7.552 4.359 1.00 98.12 89 GLY A O 1
ATOM 668 N N . PHE A 1 90 ? -5.637 -7.201 4.008 1.00 97.75 90 PHE A N 1
ATOM 669 C CA . PHE A 1 90 ? -5.883 -6.397 5.203 1.00 97.75 90 PHE A CA 1
ATOM 670 C C . PHE A 1 90 ? -6.385 -7.262 6.358 1.00 97.75 90 PHE A C 1
ATOM 672 O O . PHE A 1 90 ? -7.169 -8.188 6.149 1.00 97.75 90 PHE A O 1
ATOM 679 N N . ASP A 1 91 ? -6.018 -6.881 7.581 1.00 96.44 91 ASP A N 1
ATOM 680 C CA . ASP A 1 91 ? -6.721 -7.358 8.775 1.00 96.44 91 ASP A CA 1
ATOM 681 C C . ASP A 1 91 ? -8.181 -6.864 8.763 1.00 96.44 91 ASP A C 1
ATOM 683 O O . ASP A 1 91 ? -8.538 -5.915 8.054 1.00 96.44 91 ASP A O 1
ATOM 687 N N . SER A 1 92 ? -9.051 -7.494 9.558 1.00 93.75 92 SER A N 1
ATOM 688 C CA . SER A 1 92 ? -10.500 -7.231 9.544 1.00 93.75 92 SER A CA 1
ATOM 689 C C . SER A 1 92 ? -10.874 -5.769 9.811 1.00 93.75 92 SER A C 1
ATOM 691 O O . SER A 1 92 ? -11.878 -5.283 9.292 1.00 93.75 92 SER A O 1
ATOM 693 N N . ASP A 1 93 ? -10.065 -5.061 10.600 1.00 94.12 93 ASP A N 1
ATOM 694 C CA . ASP A 1 93 ? -10.239 -3.643 10.931 1.00 94.12 93 ASP A CA 1
ATOM 695 C C . ASP A 1 93 ? -9.465 -2.692 9.993 1.00 94.12 93 ASP A C 1
ATOM 697 O O . ASP A 1 93 ? -9.532 -1.471 10.147 1.00 94.12 93 ASP A O 1
ATOM 701 N N . ARG A 1 94 ? -8.744 -3.241 9.002 1.00 94.50 94 ARG A N 1
ATOM 702 C CA . ARG A 1 94 ? -7.879 -2.531 8.043 1.00 94.50 94 ARG A CA 1
ATOM 703 C C . ARG A 1 94 ? -6.791 -1.676 8.694 1.00 94.50 94 ARG A C 1
ATOM 705 O O . ARG A 1 94 ? -6.284 -0.742 8.071 1.00 94.50 94 ARG A O 1
ATOM 712 N N . THR A 1 95 ? -6.397 -1.993 9.926 1.00 96.38 95 THR A N 1
ATOM 713 C CA . THR A 1 95 ? -5.301 -1.289 10.606 1.00 96.38 95 THR A CA 1
ATOM 714 C C . THR A 1 95 ? -3.929 -1.794 10.178 1.00 96.38 95 THR A C 1
ATOM 716 O O . THR A 1 95 ? -2.925 -1.116 10.403 1.00 96.38 95 THR A O 1
ATOM 719 N N . ARG A 1 96 ? -3.866 -2.963 9.536 1.00 96.62 96 ARG A N 1
ATOM 720 C CA . ARG A 1 96 ? -2.635 -3.575 9.034 1.00 96.62 96 ARG A CA 1
ATOM 721 C C . ARG A 1 96 ? -2.863 -4.227 7.684 1.00 96.62 96 ARG A C 1
ATOM 723 O O . ARG A 1 96 ? -3.989 -4.602 7.353 1.00 96.62 96 ARG A O 1
ATOM 730 N N . PHE A 1 97 ? -1.782 -4.374 6.930 1.00 97.06 97 PHE A N 1
ATOM 731 C CA . PHE A 1 97 ? -1.773 -5.198 5.733 1.00 97.06 97 PHE A CA 1
ATOM 732 C C . PHE A 1 97 ? -0.440 -5.916 5.540 1.00 97.06 97 PHE A C 1
ATOM 734 O O . PHE A 1 97 ? 0.613 -5.461 5.999 1.00 97.06 97 PHE A O 1
ATOM 741 N N . ILE A 1 98 ? -0.498 -6.994 4.765 1.00 96.88 98 ILE A N 1
ATOM 742 C CA . ILE A 1 98 ? 0.645 -7.585 4.068 1.00 96.88 98 ILE A CA 1
ATOM 743 C C . ILE A 1 98 ? 0.327 -7.535 2.576 1.00 96.88 98 ILE A C 1
ATOM 745 O O . ILE A 1 98 ? -0.815 -7.775 2.185 1.00 96.88 98 ILE A O 1
ATOM 749 N N . ALA A 1 99 ? 1.312 -7.204 1.748 1.00 96.62 99 ALA A N 1
ATOM 750 C CA . ALA A 1 99 ? 1.153 -7.208 0.308 1.00 96.62 99 ALA A CA 1
ATOM 751 C C . ALA A 1 99 ? 2.181 -8.105 -0.376 1.00 96.62 99 ALA A C 1
ATOM 753 O O . ALA A 1 99 ? 3.339 -8.188 0.042 1.00 96.62 99 ALA A O 1
ATOM 754 N N . ILE A 1 100 ? 1.727 -8.754 -1.444 1.00 96.56 100 ILE A N 1
ATOM 755 C CA . ILE A 1 100 ? 2.580 -9.455 -2.396 1.00 96.56 100 ILE A CA 1
ATOM 756 C C . ILE A 1 100 ? 2.509 -8.768 -3.752 1.00 96.56 100 ILE A C 1
ATOM 758 O O . ILE A 1 100 ? 1.446 -8.288 -4.150 1.00 96.56 100 ILE A O 1
ATOM 762 N N . TYR A 1 101 ? 3.625 -8.723 -4.467 1.00 95.75 101 TYR A N 1
ATOM 763 C CA . TYR A 1 101 ? 3.701 -8.086 -5.776 1.00 95.75 101 TYR A CA 1
ATOM 764 C C . TYR A 1 101 ? 4.616 -8.858 -6.721 1.00 95.75 101 TYR A C 1
ATOM 766 O O . TYR A 1 101 ? 5.497 -9.586 -6.278 1.00 95.75 101 TYR A O 1
ATOM 774 N N . ASN A 1 102 ? 4.407 -8.699 -8.023 1.00 96.38 102 ASN A N 1
ATOM 775 C CA . ASN A 1 102 ? 5.324 -9.182 -9.053 1.00 96.38 102 ASN A CA 1
ATOM 776 C C . ASN A 1 102 ? 5.666 -8.055 -10.026 1.00 96.38 102 ASN A C 1
ATOM 778 O O . ASN A 1 102 ? 5.015 -7.012 -10.015 1.00 96.38 102 ASN A O 1
ATOM 782 N N . GLN A 1 103 ? 6.649 -8.276 -10.893 1.00 94.62 103 GLN A N 1
ATOM 783 C CA . GLN A 1 103 ? 6.876 -7.423 -12.059 1.00 94.62 103 GLN A CA 1
ATOM 784 C C . GLN A 1 103 ? 6.163 -8.028 -13.269 1.00 94.62 103 GLN A C 1
ATOM 786 O O . GLN A 1 103 ? 6.210 -9.240 -13.478 1.00 94.62 103 GLN A O 1
ATOM 791 N N . ALA A 1 104 ? 5.551 -7.206 -14.122 1.00 91.12 104 ALA A N 1
ATOM 792 C CA . ALA A 1 104 ? 4.849 -7.698 -15.312 1.00 91.12 104 ALA A CA 1
ATOM 793 C C . ALA A 1 104 ? 5.768 -8.504 -16.251 1.00 91.12 104 ALA A C 1
ATOM 795 O O . ALA A 1 104 ? 5.317 -9.445 -16.898 1.00 91.12 104 ALA A O 1
ATOM 796 N N . ARG A 1 105 ? 7.063 -8.162 -16.291 1.00 88.06 105 ARG A N 1
ATOM 797 C CA . ARG A 1 105 ? 8.081 -8.855 -17.099 1.00 88.06 105 ARG A CA 1
ATOM 798 C C . ARG A 1 105 ? 8.516 -10.209 -16.526 1.00 88.06 105 ARG A C 1
ATOM 800 O O . ARG A 1 105 ? 9.087 -11.003 -17.262 1.00 88.06 105 ARG A O 1
ATOM 807 N N . ASN A 1 106 ? 8.248 -10.476 -15.249 1.00 87.00 106 ASN A N 1
ATOM 808 C CA . ASN A 1 106 ? 8.552 -11.740 -14.578 1.00 87.00 106 ASN A CA 1
ATOM 809 C C . ASN A 1 106 ? 7.383 -12.112 -13.656 1.00 87.00 106 ASN A C 1
ATOM 811 O O . ASN A 1 106 ? 7.452 -12.002 -12.433 1.00 87.00 106 ASN A O 1
ATOM 815 N N . SER A 1 107 ? 6.261 -12.510 -14.258 1.00 86.56 107 SER A N 1
ATOM 816 C CA . SER A 1 107 ? 5.012 -12.721 -13.523 1.00 86.56 107 SER A CA 1
ATOM 817 C C . SER A 1 107 ? 4.997 -13.971 -12.634 1.00 86.56 107 SER A C 1
ATOM 819 O O . SER A 1 107 ? 4.068 -14.131 -11.839 1.00 86.56 107 SER A O 1
ATOM 821 N N . SER A 1 108 ? 5.979 -14.863 -12.796 1.00 90.94 108 SER A N 1
ATOM 822 C CA . SER A 1 108 ? 6.163 -16.079 -11.995 1.00 90.94 108 SER A CA 1
ATOM 823 C C . SER A 1 108 ? 6.775 -15.813 -10.623 1.00 90.94 108 SER A C 1
ATOM 825 O O . SER A 1 108 ? 6.561 -16.604 -9.708 1.00 90.94 108 SER A O 1
ATOM 827 N N . GLU A 1 109 ? 7.512 -14.714 -10.466 1.00 94.62 109 GLU A N 1
ATOM 828 C CA . GLU A 1 109 ? 8.194 -14.374 -9.221 1.00 94.62 109 GLU A CA 1
ATOM 829 C C . GLU A 1 109 ? 7.377 -13.355 -8.424 1.00 94.62 109 GLU A C 1
ATOM 831 O O . GLU A 1 109 ? 7.008 -12.299 -8.936 1.00 94.62 109 GLU A O 1
ATOM 836 N N . TRP A 1 110 ? 7.072 -13.690 -7.171 1.00 95.44 110 TRP A N 1
ATOM 837 C CA . TRP A 1 110 ? 6.308 -12.839 -6.262 1.00 95.44 110 TRP A CA 1
ATOM 838 C C . TRP A 1 110 ? 7.144 -12.485 -5.033 1.00 95.44 110 TRP A C 1
ATOM 840 O O . TRP A 1 110 ? 7.731 -13.359 -4.397 1.00 95.44 110 TRP A O 1
ATOM 850 N N . TYR A 1 111 ? 7.130 -11.210 -4.669 1.00 93.38 111 TYR A N 1
ATOM 851 C CA . TYR A 1 111 ? 7.806 -10.627 -3.511 1.00 93.38 111 TYR A CA 1
ATOM 852 C C . TYR A 1 111 ? 6.782 -10.290 -2.419 1.00 93.38 111 TYR A C 1
ATOM 854 O O . TYR A 1 111 ? 5.612 -10.072 -2.729 1.00 93.38 111 TYR A O 1
ATOM 862 N N . ASN A 1 112 ? 7.188 -10.234 -1.143 1.00 92.56 112 ASN A N 1
ATOM 863 C CA . ASN A 1 112 ? 6.275 -10.081 0.009 1.00 92.56 112 ASN A CA 1
ATOM 864 C C . ASN A 1 112 ? 6.769 -9.099 1.096 1.00 92.56 112 ASN A C 1
ATOM 866 O O . ASN A 1 112 ? 6.432 -9.218 2.279 1.00 92.56 112 ASN A O 1
ATOM 870 N N . GLU A 1 113 ? 7.599 -8.133 0.708 1.00 85.44 113 GLU A N 1
ATOM 871 C CA . GLU A 1 113 ? 8.311 -7.243 1.638 1.00 85.44 113 GLU A CA 1
ATOM 872 C C . GLU A 1 113 ? 7.431 -6.111 2.187 1.00 85.44 113 GLU A C 1
ATOM 874 O O . GLU A 1 113 ? 7.767 -5.478 3.192 1.00 85.44 113 GLU A O 1
ATOM 879 N N . TRP A 1 114 ? 6.298 -5.851 1.536 1.00 90.56 114 TRP A N 1
ATOM 880 C CA . TRP A 1 114 ? 5.407 -4.752 1.872 1.00 90.56 114 TRP A CA 1
ATOM 881 C C . TRP A 1 114 ? 4.495 -5.146 3.024 1.00 90.56 114 TRP A C 1
ATOM 883 O O . TRP A 1 114 ? 3.546 -5.917 2.877 1.00 90.56 114 TRP A O 1
ATOM 893 N N . LYS A 1 115 ? 4.774 -4.574 4.190 1.00 94.56 115 LYS A N 1
ATOM 894 C CA . LYS A 1 115 ? 3.938 -4.694 5.383 1.00 94.56 115 LYS A CA 1
ATOM 895 C C . LYS A 1 115 ? 3.601 -3.299 5.854 1.00 94.56 115 LYS A C 1
ATOM 897 O O . LYS A 1 115 ? 4.494 -2.456 5.932 1.00 94.56 115 LYS A O 1
ATOM 902 N N . GLY A 1 116 ? 2.337 -3.055 6.166 1.00 95.56 116 GLY A N 1
ATOM 903 C CA . GLY A 1 116 ? 1.872 -1.734 6.560 1.00 95.56 116 GLY A CA 1
ATOM 904 C C . GLY A 1 116 ? 1.099 -1.745 7.860 1.00 95.56 116 GLY A C 1
ATOM 905 O O . GLY A 1 116 ? 0.354 -2.679 8.147 1.00 95.56 116 GLY A O 1
ATOM 906 N N . VAL A 1 117 ? 1.256 -0.667 8.620 1.00 97.38 117 VAL A N 1
ATOM 907 C CA . VAL A 1 117 ? 0.437 -0.355 9.793 1.00 97.38 117 VAL A CA 1
ATOM 908 C C . VAL A 1 117 ? -0.146 1.033 9.603 1.00 97.38 117 VAL A C 1
ATOM 910 O O . VAL A 1 117 ? 0.549 1.955 9.169 1.00 97.38 117 VAL A O 1
ATOM 913 N N . LEU A 1 118 ? -1.440 1.177 9.877 1.00 97.62 118 LEU A N 1
ATOM 914 C CA . LEU A 1 118 ? -2.151 2.439 9.751 1.00 97.62 118 LEU A CA 1
ATOM 915 C C . LEU A 1 118 ? -1.426 3.495 10.589 1.00 97.62 118 LEU A C 1
ATOM 917 O O . LEU A 1 118 ? -1.033 3.237 11.726 1.00 97.62 118 LEU A O 1
ATOM 921 N N . LYS A 1 119 ? -1.241 4.692 10.035 1.00 96.38 119 LYS A N 1
ATOM 922 C CA . LYS A 1 119 ? -0.439 5.762 10.639 1.00 96.38 119 LYS A CA 1
ATOM 923 C C . LYS A 1 119 ? -0.917 6.116 12.049 1.00 96.38 119 LYS A C 1
ATOM 925 O O . LYS A 1 119 ? -0.094 6.362 12.922 1.00 96.38 119 LYS A O 1
ATOM 930 N N . ALA A 1 120 ? -2.227 6.068 12.294 1.00 94.88 120 ALA A N 1
ATOM 931 C CA . ALA A 1 120 ? -2.810 6.284 13.620 1.00 94.88 120 ALA A CA 1
ATOM 932 C C . ALA A 1 120 ? -2.420 5.199 14.649 1.00 94.88 120 ALA A C 1
ATOM 934 O O . ALA A 1 120 ? -2.384 5.469 15.846 1.00 94.88 120 ALA A O 1
ATOM 935 N N . ASN A 1 121 ? -2.079 3.994 14.190 1.00 95.56 121 ASN A N 1
ATOM 936 C CA . ASN A 1 121 ? -1.795 2.823 15.017 1.00 95.56 121 ASN A CA 1
ATOM 937 C C . ASN A 1 121 ? -0.290 2.542 15.149 1.00 95.56 121 ASN A C 1
ATOM 939 O O . ASN A 1 121 ? 0.104 1.687 15.934 1.00 95.56 121 ASN A O 1
ATOM 943 N N . VAL A 1 122 ? 0.584 3.250 14.426 1.00 93.62 122 VAL A N 1
ATOM 944 C CA . VAL A 1 122 ? 2.034 2.970 14.449 1.00 93.62 122 VAL A CA 1
ATOM 945 C C . VAL A 1 122 ? 2.647 3.123 15.850 1.00 93.62 122 VAL A C 1
ATOM 947 O O . VAL A 1 122 ? 3.595 2.425 16.203 1.00 93.62 122 VAL A O 1
ATOM 950 N N . PHE A 1 123 ? 2.079 4.001 16.682 1.00 91.38 123 PHE A N 1
ATOM 951 C CA . PHE A 1 123 ? 2.527 4.235 18.057 1.00 91.38 123 PHE A CA 1
ATOM 952 C C . PHE A 1 123 ? 2.132 3.122 19.034 1.00 91.38 123 PHE A C 1
ATOM 954 O O . PHE A 1 123 ? 2.668 3.085 20.137 1.00 91.38 123 PHE A O 1
ATOM 961 N N . THR A 1 124 ? 1.239 2.208 18.640 1.00 93.12 124 THR A N 1
ATOM 962 C CA . THR A 1 124 ? 0.865 1.046 19.461 1.00 93.12 124 THR A CA 1
ATOM 963 C C . THR A 1 124 ? 1.836 -0.125 19.289 1.00 93.12 124 THR A C 1
ATOM 965 O O . THR A 1 124 ? 1.673 -1.155 19.939 1.00 93.12 124 THR A O 1
ATOM 968 N N . LEU A 1 125 ? 2.808 -0.018 18.376 1.00 90.94 125 LEU A N 1
ATOM 969 C CA . LEU A 1 125 ? 3.821 -1.046 18.150 1.00 90.94 125 LEU A CA 1
ATOM 970 C C . LEU A 1 125 ? 4.966 -0.927 19.168 1.00 90.94 125 LEU A C 1
ATOM 972 O O . LEU A 1 125 ? 5.319 0.188 19.566 1.00 90.94 125 LEU A O 1
ATOM 976 N N . PRO A 1 126 ? 5.630 -2.046 19.520 1.00 94.00 126 PRO A N 1
ATOM 977 C CA . PRO A 1 126 ? 6.901 -2.007 20.232 1.00 94.00 126 PRO A CA 1
ATOM 978 C C . PRO A 1 126 ? 7.914 -1.111 19.514 1.00 94.00 126 PRO A C 1
ATOM 980 O O . PRO A 1 126 ? 7.986 -1.098 18.283 1.00 94.00 126 PRO A O 1
ATOM 983 N N . GLU A 1 127 ? 8.743 -0.395 20.273 1.00 92.31 127 GLU A N 1
ATOM 9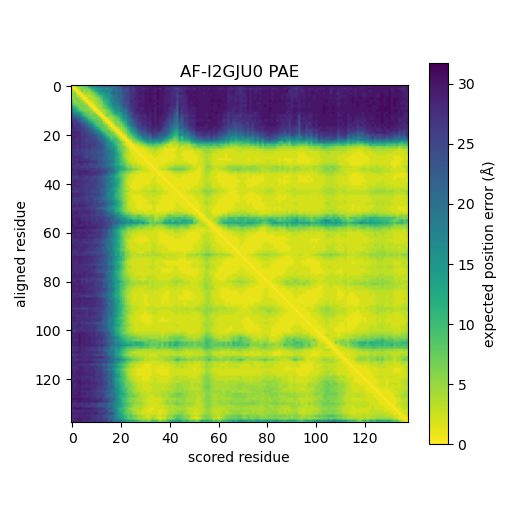84 C CA . GLU A 1 127 ? 9.674 0.587 19.710 1.00 92.31 127 GLU A CA 1
ATOM 985 C C . GLU A 1 127 ? 10.598 -0.000 18.636 1.00 92.31 127 GLU A C 1
ATOM 987 O O . GLU A 1 127 ? 10.784 0.620 17.589 1.00 92.31 127 GLU A O 1
ATOM 992 N N . ALA A 1 128 ? 11.126 -1.204 18.872 1.00 91.06 128 ALA A N 1
ATOM 993 C CA . ALA A 1 128 ? 11.985 -1.900 17.921 1.00 91.06 128 ALA A CA 1
ATOM 994 C C . ALA A 1 128 ? 11.294 -2.122 16.565 1.00 91.06 128 ALA A C 1
ATOM 996 O O . ALA A 1 128 ? 11.925 -1.940 15.530 1.00 91.06 128 ALA A O 1
ATOM 997 N N . GLN A 1 129 ? 9.995 -2.446 16.565 1.00 88.81 129 GLN A N 1
ATOM 998 C CA . GLN A 1 129 ? 9.215 -2.595 15.334 1.00 88.81 129 GLN A CA 1
ATOM 999 C C . GLN A 1 129 ? 8.932 -1.236 14.703 1.00 88.81 129 GLN A C 1
ATOM 1001 O O . GLN A 1 129 ? 9.154 -1.050 13.518 1.00 88.81 129 GLN A O 1
ATOM 1006 N N . ARG A 1 130 ? 8.495 -0.248 15.486 1.00 90.88 130 ARG A N 1
ATOM 1007 C CA . ARG A 1 130 ? 8.179 1.096 14.979 1.00 90.88 130 ARG A CA 1
ATOM 1008 C C . ARG A 1 130 ? 9.343 1.731 14.209 1.00 90.88 130 ARG A C 1
ATOM 1010 O O . ARG A 1 130 ? 9.103 2.399 13.210 1.00 90.88 130 ARG A O 1
ATOM 1017 N N . ARG A 1 131 ? 10.589 1.501 14.636 1.00 89.06 131 ARG A N 1
ATOM 1018 C CA . ARG A 1 131 ? 11.798 2.011 13.960 1.00 89.06 131 ARG A CA 1
ATOM 1019 C C . ARG A 1 131 ? 12.027 1.419 12.565 1.00 89.06 131 ARG A C 1
ATOM 1021 O O . ARG A 1 131 ? 12.785 2.000 11.798 1.00 89.06 131 ARG A O 1
ATOM 1028 N N . THR A 1 132 ? 11.384 0.301 12.224 1.00 89.00 132 THR A N 1
ATOM 1029 C CA . THR A 1 132 ? 11.466 -0.290 10.881 1.00 89.00 132 THR A CA 1
ATOM 1030 C C . THR A 1 132 ? 10.420 0.270 9.923 1.00 89.00 132 THR A C 1
ATOM 1032 O O . THR A 1 132 ? 10.428 -0.114 8.763 1.00 89.00 132 THR A O 1
ATOM 1035 N N . PHE A 1 133 ? 9.497 1.124 10.381 1.00 91.19 133 PHE A N 1
ATOM 1036 C CA . PHE A 1 133 ? 8.437 1.702 9.559 1.00 91.19 133 PHE A CA 1
ATOM 1037 C C . PHE A 1 133 ? 8.733 3.166 9.221 1.00 91.19 133 PHE A C 1
ATOM 1039 O O . PHE A 1 133 ? 9.067 3.966 10.092 1.00 91.19 133 PHE A O 1
ATOM 1046 N N . SER A 1 134 ? 8.530 3.536 7.959 1.00 91.19 134 SER A N 1
ATOM 1047 C CA .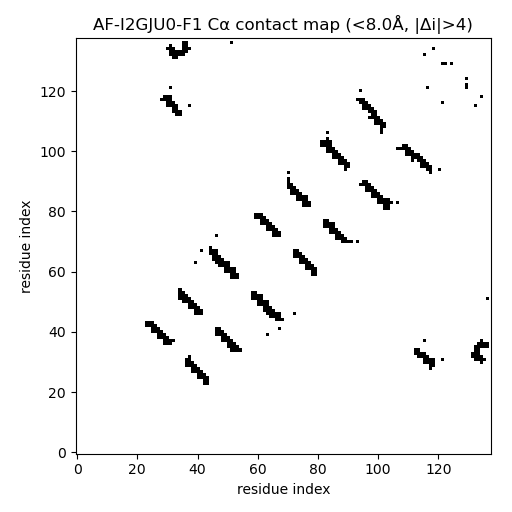 SER A 1 134 ? 8.579 4.915 7.481 1.00 91.19 134 SER A CA 1
ATOM 1048 C C . SER A 1 134 ? 7.174 5.413 7.138 1.00 91.19 134 SER A C 1
ATOM 1050 O O . SER A 1 134 ? 6.401 4.740 6.453 1.00 91.19 134 SER A O 1
ATOM 1052 N N . CYS A 1 135 ? 6.841 6.602 7.644 1.00 92.06 135 CYS A N 1
ATOM 1053 C CA . CYS A 1 135 ? 5.527 7.244 7.510 1.00 92.06 135 CYS A CA 1
ATOM 1054 C C . CYS A 1 135 ? 5.570 8.546 6.694 1.00 92.06 135 CYS A C 1
ATOM 1056 O O . CYS A 1 135 ? 4.532 9.182 6.482 1.00 92.06 135 CYS A O 1
ATOM 1058 N N . GLU A 1 136 ? 6.768 8.995 6.325 1.00 89.00 136 GLU A N 1
ATOM 1059 C CA . GLU A 1 136 ? 7.019 10.360 5.878 1.00 89.00 136 GLU A CA 1
ATOM 1060 C C . GLU A 1 136 ? 7.229 10.414 4.368 1.00 89.00 136 GLU A C 1
ATOM 1062 O O . GLU A 1 136 ? 8.007 9.651 3.803 1.00 89.00 136 GLU A O 1
ATOM 1067 N N . TRP A 1 137 ? 6.569 11.372 3.720 1.00 87.44 137 TRP A N 1
ATOM 1068 C CA . TRP A 1 137 ? 6.701 11.658 2.288 1.00 87.44 137 TRP A CA 1
ATOM 1069 C C . TRP A 1 137 ? 7.900 12.567 2.003 1.00 87.44 137 TRP A C 1
ATOM 1071 O O . TRP A 1 137 ? 7.782 13.539 1.255 1.00 87.44 137 TRP A O 1
ATOM 1081 N N . LYS A 1 138 ? 9.021 12.307 2.674 1.00 74.31 138 LYS A N 1
ATOM 1082 C CA . LYS A 1 138 ? 10.208 13.157 2.614 1.00 74.31 138 LYS A CA 1
ATOM 1083 C C . LYS A 1 138 ? 11.148 12.715 1.526 1.00 74.31 138 LYS A C 1
ATOM 1085 O O . LYS A 1 138 ? 11.288 11.499 1.294 1.00 74.31 138 LYS A O 1
#

Secondary structure (DSSP, 8-state):
----------------------PPPPEEEEEEESSS-EEEEEETTEEEEEEEEEETTEEEEEEEEEEEETTEEEEEEEETTEEEEEEEEE-TTSSEEEEEEEETTEEEEEEEEEEEEEGGGGGGS-HHHHTT-B----